Protein AF-A0A314YHV3-F1 (afdb_monomer_lite)

Structure (mmCIF, N/CA/C/O backbone):
data_AF-A0A314YHV3-F1
#
_entry.id   AF-A0A314YHV3-F1
#
loop_
_atom_site.group_PDB
_atom_site.id
_atom_site.type_symbol
_atom_site.label_atom_id
_atom_site.label_alt_id
_atom_site.label_comp_id
_atom_site.label_asym_id
_atom_site.label_entity_id
_atom_site.label_seq_id
_atom_site.pdbx_PDB_ins_code
_atom_site.Cartn_x
_atom_site.Cartn_y
_atom_site.Cartn_z
_atom_site.occupancy
_atom_site.B_iso_or_equiv
_atom_site.auth_seq_id
_atom_site.auth_comp_id
_atom_site.auth_asym_id
_atom_site.auth_atom_id
_atom_site.pdbx_PDB_model_num
ATOM 1 N N . MET A 1 1 ? 42.523 36.710 -54.808 1.00 41.12 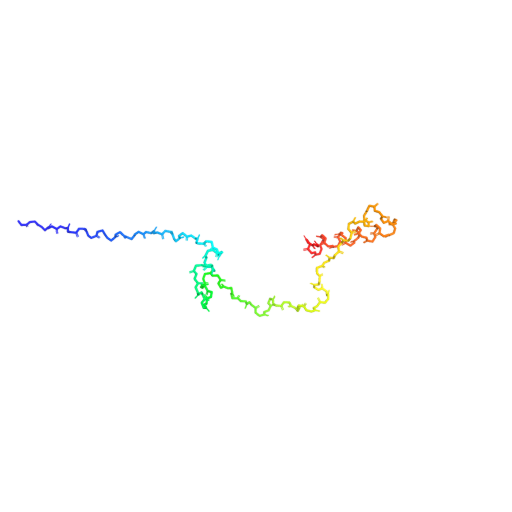1 MET A N 1
ATOM 2 C CA . MET A 1 1 ? 42.348 35.289 -54.453 1.00 41.12 1 MET A CA 1
ATOM 3 C C . MET A 1 1 ? 42.188 35.231 -52.943 1.00 41.12 1 MET A C 1
ATOM 5 O O . MET A 1 1 ? 43.177 35.335 -52.236 1.00 41.12 1 MET A O 1
ATOM 9 N N . ALA A 1 2 ? 40.946 35.258 -52.458 1.00 33.59 2 ALA A N 1
ATOM 10 C CA . ALA A 1 2 ? 40.626 35.199 -51.030 1.00 33.59 2 ALA A CA 1
ATOM 11 C C . ALA A 1 2 ? 40.180 33.767 -50.697 1.00 33.59 2 ALA A C 1
ATOM 13 O O . ALA A 1 2 ? 39.534 33.152 -51.549 1.00 33.59 2 ALA A O 1
ATOM 14 N N . PRO A 1 3 ? 40.528 33.208 -49.527 1.00 38.56 3 PRO A N 1
ATOM 15 C CA . PRO A 1 3 ? 40.142 31.849 -49.201 1.00 38.56 3 PRO A CA 1
ATOM 16 C C . PRO A 1 3 ? 38.661 31.824 -48.814 1.00 38.56 3 PRO A C 1
ATOM 18 O O . PRO A 1 3 ? 38.210 32.569 -47.946 1.00 38.56 3 PRO A O 1
ATOM 21 N N . THR A 1 4 ? 37.900 30.963 -49.479 1.00 39.22 4 THR A N 1
ATOM 22 C CA . THR A 1 4 ? 36.535 30.618 -49.091 1.00 39.22 4 THR A CA 1
ATOM 23 C C . THR A 1 4 ? 36.609 29.749 -47.839 1.00 39.22 4 THR A C 1
ATOM 25 O O . THR A 1 4 ? 37.126 28.635 -47.885 1.00 39.22 4 THR A O 1
ATOM 28 N N . PHE A 1 5 ? 36.124 30.265 -46.711 1.00 40.03 5 PHE A N 1
ATOM 29 C CA . PHE A 1 5 ? 35.974 29.486 -45.486 1.00 40.03 5 PHE A CA 1
ATOM 30 C C . PHE A 1 5 ? 34.660 28.704 -45.586 1.00 40.03 5 PHE A C 1
ATOM 32 O O . PHE A 1 5 ? 33.577 29.250 -45.382 1.00 40.03 5 PHE A O 1
ATOM 39 N N . THR A 1 6 ? 34.744 27.433 -45.977 1.00 39.34 6 THR A N 1
ATOM 40 C CA . THR A 1 6 ? 33.596 26.521 -45.952 1.00 39.34 6 THR A CA 1
ATOM 41 C C . THR A 1 6 ? 33.344 26.114 -44.505 1.00 39.34 6 THR A C 1
ATOM 43 O O . THR A 1 6 ? 34.059 25.280 -43.955 1.00 39.34 6 THR A O 1
ATOM 46 N N . SER A 1 7 ? 32.339 26.727 -43.881 1.00 37.66 7 SER A N 1
ATOM 47 C CA . SER A 1 7 ? 31.816 26.294 -42.585 1.00 37.66 7 SER A CA 1
ATOM 48 C C . SER A 1 7 ? 31.051 24.985 -42.779 1.00 37.66 7 SER A C 1
ATOM 50 O O . SER A 1 7 ? 29.979 24.970 -43.383 1.00 37.66 7 SER A O 1
ATOM 52 N N . MET A 1 8 ? 31.623 23.875 -42.316 1.00 40.72 8 MET A N 1
ATOM 53 C CA . MET A 1 8 ? 30.904 22.612 -42.185 1.00 40.72 8 MET A CA 1
ATOM 54 C C . MET A 1 8 ? 30.060 22.695 -40.913 1.00 40.72 8 MET A C 1
ATOM 56 O O . MET A 1 8 ? 30.539 22.387 -39.824 1.00 40.72 8 MET A O 1
ATOM 60 N N . GLU A 1 9 ? 28.808 23.135 -41.040 1.00 38.72 9 GLU A N 1
ATOM 61 C CA . GLU A 1 9 ? 27.814 22.872 -40.002 1.00 38.72 9 GLU A CA 1
ATOM 62 C C . GLU A 1 9 ? 27.523 21.370 -39.993 1.00 38.72 9 GLU A C 1
ATOM 64 O O . GLU A 1 9 ? 26.713 20.854 -40.765 1.00 38.72 9 GLU A O 1
ATOM 69 N N . ALA A 1 10 ? 28.206 20.649 -39.107 1.00 36.09 10 ALA A N 1
ATOM 70 C CA . ALA A 1 10 ? 27.687 19.393 -38.606 1.00 36.09 10 ALA A CA 1
ATOM 71 C C . ALA A 1 10 ? 26.481 19.746 -37.731 1.00 36.09 10 ALA A C 1
ATOM 73 O O . ALA A 1 10 ? 26.627 20.115 -36.565 1.00 36.09 10 ALA A O 1
ATOM 74 N N . SER A 1 11 ? 25.287 19.669 -38.319 1.00 38.69 11 SER A N 1
ATOM 75 C CA . SER A 1 11 ? 24.043 19.614 -37.562 1.00 38.69 11 SER A CA 1
ATOM 76 C C . SER A 1 11 ? 24.073 18.329 -36.734 1.00 38.69 11 SER A C 1
ATOM 78 O O . SER A 1 11 ? 23.590 17.279 -37.151 1.00 38.69 11 SER A O 1
ATOM 80 N N . ASN A 1 12 ? 24.694 18.395 -35.556 1.00 42.00 12 ASN A N 1
ATOM 81 C CA . ASN A 1 12 ? 24.387 17.479 -34.473 1.00 42.00 12 ASN A CA 1
ATOM 82 C C . ASN A 1 12 ? 22.972 17.841 -34.030 1.00 42.00 12 ASN A C 1
ATOM 84 O O . ASN A 1 12 ? 22.771 18.604 -33.085 1.00 42.00 12 ASN A O 1
ATOM 88 N N . GLY A 1 13 ? 21.990 17.324 -34.770 1.00 39.12 13 GLY A N 1
ATOM 89 C CA . GLY A 1 13 ? 20.626 17.218 -34.298 1.00 39.12 13 GLY A CA 1
ATOM 90 C C . GLY A 1 13 ? 20.684 16.436 -32.999 1.00 39.12 13 GLY A C 1
ATOM 91 O O . GLY A 1 13 ? 20.799 15.215 -32.998 1.00 39.12 13 GLY A O 1
ATOM 92 N N . HIS A 1 14 ? 20.678 17.152 -31.879 1.00 42.31 14 HIS A N 1
ATOM 93 C CA . HIS A 1 14 ? 20.428 16.568 -30.578 1.00 42.31 14 HIS A CA 1
ATOM 94 C C . HIS A 1 14 ? 18.931 16.244 -30.553 1.00 42.31 14 HIS A C 1
ATOM 96 O O . HIS A 1 14 ? 18.132 16.949 -29.939 1.00 42.31 14 HIS A O 1
ATOM 102 N N . GLU A 1 15 ? 18.530 15.225 -31.322 1.00 46.78 15 GLU A N 1
ATOM 103 C CA . GLU A 1 15 ? 17.254 14.564 -31.112 1.00 46.78 15 GLU A CA 1
ATOM 104 C C . GLU A 1 15 ? 17.339 13.970 -29.715 1.00 46.78 15 GLU A C 1
ATOM 106 O O . GLU A 1 15 ? 17.968 12.938 -29.489 1.00 46.78 15 GLU A O 1
ATOM 111 N N . VAL A 1 16 ? 16.753 14.682 -28.753 1.00 44.75 16 VAL A N 1
ATOM 112 C CA . VAL A 1 16 ? 16.433 14.121 -27.447 1.00 44.75 16 VAL A CA 1
ATOM 113 C C . VAL A 1 16 ? 15.676 12.828 -27.744 1.00 44.75 16 VAL A C 1
ATOM 115 O O . VAL A 1 16 ? 14.606 12.916 -28.358 1.00 44.75 16 VAL A O 1
ATOM 118 N N . PRO A 1 17 ? 16.211 11.643 -27.389 1.00 56.81 17 PRO A N 1
ATOM 119 C CA . PRO A 1 17 ? 15.549 10.389 -27.694 1.00 56.81 17 PRO A CA 1
ATOM 120 C C . PRO A 1 17 ? 14.135 10.462 -27.139 1.00 56.81 17 PRO A C 1
ATOM 122 O O . PRO A 1 17 ? 13.937 10.613 -25.930 1.00 56.81 17 PRO A O 1
ATOM 125 N N . LYS A 1 18 ? 13.138 10.437 -28.029 1.00 61.28 18 LYS A N 1
ATOM 126 C CA . LYS A 1 18 ? 11.737 10.382 -27.628 1.00 61.28 18 LYS A CA 1
ATOM 127 C C . LYS A 1 18 ? 11.607 9.135 -26.772 1.00 61.28 18 LYS A C 1
ATOM 129 O O . LYS A 1 18 ? 11.736 8.033 -27.298 1.00 61.28 18 LYS A O 1
ATOM 134 N N . VAL A 1 19 ? 11.406 9.314 -25.467 1.00 63.84 19 VAL A N 1
ATOM 135 C CA . VAL A 1 19 ? 11.300 8.199 -24.526 1.00 63.84 19 VAL A CA 1
ATOM 136 C C . VAL A 1 19 ? 10.112 7.356 -24.985 1.00 63.84 19 VAL A C 1
ATOM 138 O O . VAL A 1 19 ? 8.955 7.757 -24.844 1.00 63.84 19 VAL A O 1
ATOM 141 N N . ALA A 1 20 ? 10.395 6.245 -25.665 1.00 71.56 20 ALA A N 1
ATOM 142 C CA . ALA A 1 20 ? 9.364 5.339 -26.132 1.00 71.56 20 ALA A CA 1
ATOM 143 C C . ALA A 1 20 ? 8.695 4.741 -24.893 1.00 71.56 20 ALA A C 1
ATOM 145 O O . ALA A 1 20 ? 9.365 4.404 -23.917 1.00 71.56 20 ALA A O 1
ATOM 146 N N . SER A 1 21 ? 7.369 4.616 -24.905 1.00 86.25 21 SER A N 1
ATOM 147 C CA . SER A 1 21 ? 6.680 3.911 -23.825 1.00 86.25 21 SER A CA 1
ATOM 148 C C . SER A 1 21 ? 7.227 2.482 -23.734 1.00 86.25 21 SER A C 1
ATOM 150 O O . SER A 1 21 ? 7.396 1.830 -24.767 1.00 86.25 21 SER A O 1
ATOM 152 N N . ILE A 1 22 ? 7.448 1.966 -22.520 1.00 87.94 22 ILE A N 1
ATOM 153 C CA . ILE A 1 22 ? 7.867 0.567 -22.311 1.00 87.94 22 ILE A CA 1
ATOM 154 C C . ILE A 1 22 ? 6.923 -0.393 -23.034 1.00 87.94 22 ILE A C 1
ATOM 156 O O . ILE A 1 22 ? 7.369 -1.335 -23.679 1.00 87.94 22 ILE A O 1
ATOM 160 N N . LYS A 1 23 ? 5.618 -0.102 -23.006 1.00 88.38 23 LYS A N 1
ATOM 161 C CA . LYS A 1 23 ? 4.622 -0.880 -23.739 1.00 88.38 23 LYS A CA 1
ATOM 162 C C . LYS A 1 23 ? 4.916 -0.894 -25.241 1.00 88.38 23 LYS A C 1
ATOM 164 O O . LYS A 1 23 ? 5.008 -1.957 -25.833 1.00 88.38 23 LYS A O 1
ATOM 169 N N . THR A 1 24 ? 5.143 0.273 -25.848 1.00 86.50 24 THR A N 1
ATOM 170 C CA . THR A 1 24 ? 5.472 0.348 -27.282 1.00 86.50 24 THR A CA 1
ATOM 171 C C . THR A 1 24 ? 6.796 -0.326 -27.614 1.00 86.50 24 THR A C 1
ATOM 173 O O . THR A 1 24 ? 6.917 -0.910 -28.682 1.00 86.50 24 THR A O 1
ATOM 176 N N . LEU A 1 25 ? 7.778 -0.279 -26.713 1.00 83.81 25 LEU A N 1
ATOM 177 C CA . LEU A 1 25 ? 9.060 -0.953 -26.882 1.00 83.81 25 LEU A CA 1
ATOM 178 C C . LEU A 1 25 ? 8.863 -2.476 -26.949 1.00 83.81 25 LEU A C 1
ATOM 180 O O . LEU A 1 25 ? 9.353 -3.104 -27.880 1.00 83.81 25 LEU A O 1
ATOM 184 N N . VAL A 1 26 ? 8.084 -3.040 -26.024 1.00 86.12 26 VAL A N 1
ATOM 185 C CA . VAL A 1 26 ? 7.750 -4.474 -25.993 1.00 86.12 26 VAL A CA 1
ATOM 186 C C . VAL A 1 26 ? 6.905 -4.887 -27.201 1.00 86.12 26 VAL A C 1
ATOM 188 O O . VAL A 1 26 ? 7.151 -5.936 -27.786 1.00 86.12 26 VAL A O 1
ATOM 191 N N . ASP A 1 27 ? 5.939 -4.056 -27.595 1.00 85.38 27 ASP A N 1
ATOM 192 C CA . ASP A 1 27 ? 5.010 -4.372 -28.685 1.00 85.38 27 ASP A CA 1
ATOM 193 C C . ASP A 1 27 ? 5.646 -4.217 -30.083 1.00 85.38 27 ASP A C 1
ATOM 195 O O . ASP A 1 27 ? 5.218 -4.873 -31.031 1.00 85.38 27 ASP A O 1
ATOM 199 N N . SER A 1 28 ? 6.637 -3.328 -30.242 1.00 76.19 28 SER A N 1
ATOM 200 C CA . SER A 1 28 ? 7.247 -3.011 -31.549 1.00 76.19 28 SER A CA 1
ATOM 201 C C . SER A 1 28 ? 8.490 -3.827 -31.876 1.00 76.19 28 SER A C 1
ATOM 203 O O . SER A 1 28 ? 8.832 -3.968 -33.051 1.00 76.19 28 SER A O 1
ATOM 205 N N . ALA A 1 29 ? 9.177 -4.347 -30.862 1.00 71.12 29 ALA A N 1
ATOM 206 C CA . ALA A 1 29 ? 10.435 -5.038 -31.047 1.00 71.12 29 ALA A CA 1
ATOM 207 C C . ALA A 1 29 ? 10.313 -6.508 -30.646 1.00 71.12 29 ALA A C 1
ATOM 209 O O . ALA A 1 29 ? 9.891 -6.844 -29.542 1.00 71.12 29 ALA A O 1
ATOM 210 N N . SER A 1 30 ? 10.802 -7.396 -31.513 1.00 75.44 30 SER A N 1
ATOM 211 C CA . SER A 1 30 ? 11.230 -8.745 -31.136 1.00 75.44 30 SER A CA 1
ATOM 212 C C . SER A 1 30 ? 12.489 -8.642 -30.258 1.00 75.44 30 SER A C 1
ATOM 214 O O . SER A 1 30 ? 13.596 -8.975 -30.680 1.00 75.44 30 SER A O 1
ATOM 216 N N . LEU A 1 31 ? 12.334 -8.089 -29.050 1.00 76.56 31 LEU A N 1
ATOM 217 C CA . LEU A 1 31 ? 13.404 -7.901 -28.076 1.00 76.56 31 LEU A CA 1
ATOM 218 C C . LEU A 1 31 ? 13.913 -9.261 -27.612 1.00 76.56 31 LEU A C 1
ATOM 220 O O . LEU A 1 31 ? 13.222 -9.996 -26.912 1.00 76.56 31 LEU A O 1
ATOM 224 N N . THR A 1 32 ? 15.152 -9.573 -27.971 1.00 85.94 32 THR A N 1
ATOM 225 C CA . THR A 1 32 ? 15.877 -10.715 -27.404 1.00 85.94 32 THR A CA 1
ATOM 226 C C . THR A 1 32 ? 16.570 -10.354 -26.090 1.00 85.94 32 THR A C 1
ATOM 228 O O . THR A 1 32 ? 16.877 -11.245 -25.304 1.00 85.94 32 THR A O 1
ATOM 231 N N . PHE A 1 33 ? 16.807 -9.059 -25.838 1.00 84.88 33 PHE A N 1
ATOM 232 C CA . PHE A 1 33 ? 17.461 -8.536 -24.636 1.00 84.88 33 PHE A CA 1
ATOM 233 C C . PHE A 1 33 ? 16.830 -7.214 -24.192 1.00 84.88 33 PHE A C 1
ATOM 235 O O . PHE A 1 33 ? 16.394 -6.424 -25.025 1.00 84.88 33 PHE A O 1
ATOM 242 N N . VAL A 1 34 ? 16.813 -6.962 -22.882 1.00 86.50 34 VAL A N 1
ATOM 243 C CA . VAL A 1 34 ? 16.380 -5.681 -22.302 1.00 86.50 34 VAL A CA 1
ATOM 244 C C . VAL A 1 34 ? 17.467 -4.617 -22.543 1.00 86.50 34 VAL A C 1
ATOM 246 O O . VAL A 1 34 ? 18.639 -4.923 -22.313 1.00 86.50 34 VAL A O 1
ATOM 249 N N . PRO A 1 35 ? 17.126 -3.386 -22.979 1.00 85.81 35 PRO A N 1
ATOM 250 C CA . PRO A 1 35 ? 18.103 -2.307 -23.133 1.00 85.81 35 PRO A CA 1
ATOM 251 C C . PRO A 1 35 ? 18.832 -1.983 -21.826 1.00 85.81 35 PRO A C 1
ATOM 253 O O . PRO A 1 35 ? 18.237 -2.028 -20.746 1.00 85.81 35 PRO A O 1
ATOM 256 N N . SER A 1 36 ? 20.112 -1.624 -21.924 1.00 87.19 36 SER A N 1
ATOM 257 C CA . SER A 1 36 ? 20.980 -1.353 -20.769 1.00 87.19 36 SER A CA 1
ATOM 258 C C . SER A 1 36 ? 20.462 -0.237 -19.857 1.00 87.19 36 SER A C 1
ATOM 260 O O . SER A 1 36 ? 20.690 -0.268 -18.653 1.00 87.19 36 SER A O 1
ATOM 262 N N . GLU A 1 37 ? 19.707 0.708 -20.404 1.00 86.06 37 GLU A N 1
ATOM 263 C CA . GLU A 1 37 ? 19.103 1.842 -19.706 1.00 86.06 37 GLU A CA 1
ATOM 264 C C . GLU A 1 37 ? 18.065 1.406 -18.661 1.00 86.06 37 GLU A C 1
ATOM 266 O O . GLU A 1 37 ? 17.784 2.154 -17.728 1.00 86.06 37 GLU A O 1
ATOM 271 N N . TYR A 1 38 ? 17.519 0.192 -18.793 1.00 87.44 38 TYR A N 1
ATOM 272 C CA . TYR A 1 38 ? 16.577 -0.407 -17.843 1.00 87.44 38 TYR A CA 1
ATOM 273 C C . TYR A 1 38 ? 17.208 -1.508 -16.984 1.00 87.44 38 TYR A C 1
ATOM 275 O O . TYR A 1 38 ? 16.502 -2.194 -16.243 1.00 87.44 38 TYR A O 1
ATOM 283 N N . THR A 1 39 ? 18.522 -1.719 -17.087 1.00 88.56 39 THR A N 1
ATOM 284 C CA . THR A 1 39 ? 19.204 -2.730 -16.276 1.00 88.56 39 THR A CA 1
ATOM 285 C C . THR A 1 39 ? 19.530 -2.183 -14.892 1.00 88.56 39 THR A C 1
ATOM 287 O O . THR A 1 39 ? 20.005 -1.061 -14.737 1.00 88.56 39 THR A O 1
ATOM 290 N N . TYR A 1 40 ? 19.266 -2.997 -13.871 1.00 87.25 40 TYR A N 1
ATOM 291 C CA . TYR A 1 40 ? 19.603 -2.701 -12.485 1.00 87.25 40 TYR A CA 1
ATOM 292 C C . TYR A 1 40 ? 20.617 -3.730 -11.984 1.00 87.25 40 TYR A C 1
ATOM 294 O O . TYR A 1 40 ? 20.383 -4.939 -12.068 1.00 87.25 40 TYR A O 1
ATOM 302 N N . THR A 1 41 ? 21.743 -3.253 -11.454 1.00 84.88 41 THR A N 1
ATOM 303 C CA . THR A 1 41 ? 22.756 -4.117 -10.843 1.00 84.88 41 THR A CA 1
ATOM 304 C C . THR A 1 41 ? 22.333 -4.440 -9.422 1.00 84.88 41 THR A C 1
ATOM 306 O O . THR A 1 41 ? 22.408 -3.601 -8.529 1.00 84.88 41 THR A O 1
ATOM 309 N N . LYS A 1 42 ? 21.897 -5.679 -9.218 1.00 81.44 42 LYS A N 1
ATOM 310 C CA . LYS A 1 42 ? 21.452 -6.163 -7.918 1.00 81.44 42 LYS A CA 1
ATOM 311 C C . LYS A 1 42 ? 22.629 -6.378 -6.973 1.00 81.44 42 LYS A C 1
ATOM 313 O O . LYS A 1 42 ? 23.554 -7.124 -7.298 1.00 81.44 42 LYS A O 1
ATOM 318 N N . ASN A 1 43 ? 22.568 -5.781 -5.788 1.00 83.12 43 ASN A N 1
ATOM 319 C CA . ASN A 1 43 ? 23.497 -6.102 -4.716 1.00 83.12 43 ASN A CA 1
ATOM 320 C C . ASN A 1 43 ? 23.094 -7.454 -4.091 1.00 83.12 43 ASN A C 1
ATOM 322 O O . ASN A 1 43 ? 21.940 -7.611 -3.686 1.00 83.12 43 ASN A O 1
ATOM 326 N N . PRO A 1 44 ? 23.998 -8.445 -3.988 1.00 74.56 44 PRO A N 1
ATOM 327 C CA . PRO A 1 44 ? 23.662 -9.745 -3.406 1.00 74.56 44 PRO A CA 1
ATOM 328 C C . PRO A 1 44 ? 23.251 -9.659 -1.928 1.00 74.56 44 PRO A C 1
ATOM 330 O O . PRO A 1 44 ? 22.524 -10.529 -1.460 1.00 74.56 44 PRO A O 1
ATOM 333 N N . ASN A 1 45 ? 23.652 -8.603 -1.214 1.00 77.50 45 ASN A N 1
ATOM 334 C CA . ASN A 1 45 ? 23.295 -8.394 0.192 1.00 77.50 45 ASN A CA 1
ATOM 335 C C . ASN A 1 45 ? 21.907 -7.756 0.388 1.00 77.50 45 ASN A C 1
ATOM 337 O O . ASN A 1 45 ? 21.438 -7.667 1.516 1.00 77.50 45 ASN A O 1
ATOM 341 N N . GLU A 1 46 ? 21.255 -7.296 -0.684 1.00 75.56 46 GLU A N 1
ATOM 342 C CA . GLU A 1 46 ? 19.915 -6.685 -0.630 1.00 75.56 46 GLU A CA 1
ATOM 343 C C . GLU A 1 46 ? 18.794 -7.712 -0.844 1.00 75.56 46 GLU A C 1
ATOM 345 O O . GLU A 1 46 ? 17.612 -7.377 -0.783 1.00 75.56 46 GLU A O 1
ATOM 350 N N . GLN A 1 47 ? 19.141 -8.974 -1.111 1.00 73.06 47 GLN A N 1
ATOM 351 C CA . GLN A 1 47 ? 18.146 -10.012 -1.326 1.00 73.06 47 GLN A CA 1
ATOM 352 C C . GLN A 1 47 ? 17.650 -10.571 0.012 1.00 73.06 47 GLN A C 1
ATOM 354 O O . GLN A 1 47 ? 18.294 -11.433 0.603 1.00 73.06 47 GLN A O 1
ATOM 359 N N . GLY A 1 48 ? 16.478 -10.112 0.454 1.00 72.31 48 GLY A N 1
ATOM 360 C CA . GLY A 1 48 ? 15.736 -10.760 1.539 1.00 72.31 48 GLY A CA 1
ATOM 361 C C . GLY A 1 48 ? 15.273 -12.172 1.153 1.00 72.31 48 GLY A C 1
ATOM 362 O O . GLY A 1 48 ? 15.090 -12.471 -0.036 1.00 72.31 48 GLY A O 1
ATOM 363 N N . ASP A 1 49 ? 15.088 -13.041 2.148 1.00 78.75 49 ASP A N 1
ATOM 364 C CA . ASP A 1 49 ? 14.491 -14.362 1.944 1.00 78.75 49 ASP A CA 1
ATOM 365 C C . ASP A 1 49 ? 12.997 -14.209 1.635 1.00 78.75 49 ASP A C 1
ATOM 367 O O . ASP A 1 49 ? 12.217 -13.712 2.443 1.00 78.75 49 ASP A O 1
ATOM 371 N N . ALA A 1 50 ? 12.599 -14.638 0.437 1.00 74.25 50 ALA A N 1
ATOM 372 C CA . ALA A 1 50 ? 11.217 -14.560 -0.023 1.00 74.25 50 ALA A CA 1
ATOM 373 C C . ALA A 1 50 ? 10.269 -15.513 0.726 1.00 74.25 50 ALA A C 1
ATOM 375 O O . ALA A 1 50 ? 9.055 -15.378 0.595 1.00 74.25 50 ALA A O 1
ATOM 376 N N . ASN A 1 51 ? 10.805 -16.485 1.467 1.00 78.94 51 ASN A N 1
ATOM 377 C CA . ASN A 1 51 ? 10.021 -17.433 2.255 1.00 78.94 51 ASN A CA 1
ATOM 378 C C . ASN A 1 51 ? 10.006 -17.095 3.744 1.00 78.94 51 ASN A C 1
ATOM 380 O O . ASN A 1 51 ? 9.414 -17.857 4.508 1.00 78.94 51 ASN A O 1
ATOM 384 N N . ASP A 1 52 ? 10.640 -15.996 4.158 1.00 79.81 52 ASP A N 1
ATOM 385 C CA . ASP A 1 52 ? 10.612 -15.577 5.550 1.00 79.81 52 ASP A CA 1
ATOM 386 C C . ASP A 1 52 ? 9.188 -15.122 5.922 1.00 79.81 52 ASP A C 1
ATOM 388 O O . ASP A 1 52 ? 8.692 -14.118 5.391 1.00 79.81 52 ASP A O 1
ATOM 392 N N . PRO A 1 53 ? 8.494 -15.838 6.826 1.00 74.38 53 PRO A N 1
ATOM 393 C CA . PRO A 1 53 ? 7.161 -15.452 7.266 1.00 74.38 53 PRO A CA 1
ATOM 394 C C . PRO A 1 53 ? 7.149 -14.080 7.951 1.00 74.38 53 PRO A C 1
ATOM 396 O O . PRO A 1 53 ? 6.123 -13.401 7.920 1.00 74.38 53 PRO A O 1
ATOM 399 N N . GLU A 1 54 ? 8.271 -13.654 8.538 1.00 76.19 54 GLU A N 1
ATOM 400 C CA . GLU A 1 54 ? 8.424 -12.340 9.171 1.00 76.19 54 GLU A CA 1
ATOM 401 C C . GLU A 1 54 ? 8.479 -11.201 8.138 1.00 76.19 54 GLU A C 1
ATOM 403 O O . GLU A 1 54 ? 8.227 -10.045 8.476 1.00 76.19 54 GLU A O 1
ATOM 408 N N . HIS A 1 55 ? 8.717 -11.525 6.862 1.00 79.12 55 HIS A N 1
ATOM 409 C CA . HIS A 1 55 ? 8.696 -10.592 5.735 1.00 79.12 55 HIS A CA 1
ATOM 410 C C . HIS A 1 55 ? 7.397 -10.647 4.911 1.00 79.12 55 HIS A C 1
ATOM 412 O O . HIS A 1 55 ? 7.335 -10.113 3.800 1.00 79.12 55 HIS A O 1
ATOM 418 N N . SER A 1 56 ? 6.325 -11.232 5.453 1.00 86.62 56 SER A N 1
ATOM 419 C CA . SER A 1 56 ? 5.002 -11.169 4.825 1.00 86.62 56 SER A CA 1
ATOM 420 C C . SER A 1 56 ? 4.300 -9.839 5.101 1.00 86.62 56 SER A C 1
ATOM 422 O O . SER A 1 56 ? 4.214 -9.391 6.243 1.00 86.62 56 SER A O 1
ATOM 424 N N . ILE A 1 57 ? 3.738 -9.244 4.045 1.00 91.38 57 ILE A N 1
ATOM 425 C CA . ILE A 1 57 ? 2.964 -8.000 4.133 1.00 91.38 57 ILE A CA 1
ATOM 426 C C . ILE A 1 57 ? 1.763 -8.221 5.072 1.00 91.38 57 ILE A C 1
ATOM 428 O O . ILE A 1 57 ? 1.020 -9.191 4.872 1.00 91.38 57 ILE A O 1
ATOM 432 N N . PRO A 1 58 ? 1.545 -7.356 6.081 1.00 93.69 58 PRO A N 1
ATOM 433 C CA . PRO A 1 58 ? 0.408 -7.485 6.984 1.00 93.69 58 PRO A CA 1
ATOM 434 C C . PRO A 1 58 ? -0.920 -7.428 6.224 1.00 93.69 58 PRO A C 1
ATOM 436 O O . PRO A 1 58 ? -1.067 -6.635 5.308 1.00 93.69 58 PRO A O 1
ATOM 439 N N . ILE A 1 59 ? -1.911 -8.221 6.639 1.00 95.06 59 ILE A N 1
ATOM 440 C CA . ILE A 1 59 ? -3.267 -8.184 6.070 1.00 95.06 59 ILE A CA 1
ATOM 441 C C . ILE A 1 59 ? -4.231 -7.691 7.143 1.00 95.06 59 ILE A C 1
ATOM 443 O O . ILE A 1 59 ? -4.314 -8.275 8.227 1.00 95.06 59 ILE A O 1
ATOM 447 N N . ILE A 1 60 ? -4.992 -6.640 6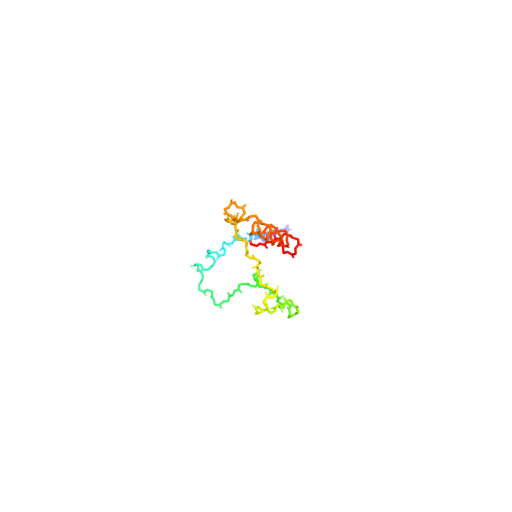.836 1.00 96.50 60 ILE A N 1
ATOM 448 C CA . ILE A 1 60 ? -5.950 -6.036 7.766 1.00 96.50 60 ILE A CA 1
ATOM 449 C C . ILE A 1 60 ? -7.377 -6.226 7.245 1.00 96.50 60 ILE A C 1
ATOM 451 O O . ILE A 1 60 ? -7.758 -5.677 6.214 1.00 96.50 60 ILE A O 1
ATOM 455 N N . ASP A 1 61 ? -8.203 -6.962 7.990 1.00 96.31 61 ASP A N 1
ATOM 456 C CA . ASP A 1 61 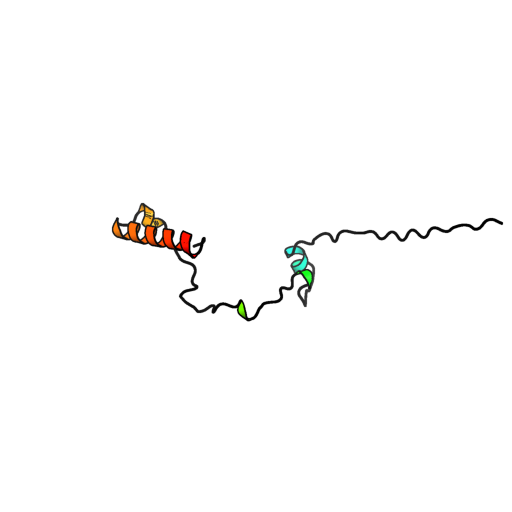? -9.629 -7.096 7.679 1.00 96.31 61 ASP A CA 1
ATOM 457 C C . ASP A 1 61 ? -10.418 -5.882 8.194 1.00 96.31 61 ASP A C 1
ATOM 459 O O . ASP A 1 61 ? -10.763 -5.771 9.376 1.00 96.31 61 ASP A O 1
ATOM 463 N N . PHE A 1 62 ? -10.726 -4.959 7.285 1.00 96.06 62 PHE A N 1
ATOM 464 C CA . PHE A 1 62 ? -11.439 -3.723 7.603 1.00 96.06 62 PHE A CA 1
ATOM 465 C C . PHE A 1 62 ? -12.898 -3.963 8.005 1.00 96.06 62 PHE A C 1
ATOM 467 O O . PHE A 1 62 ? -13.477 -3.133 8.710 1.00 96.06 62 PHE A O 1
ATOM 474 N N . ALA A 1 63 ? -13.504 -5.092 7.624 1.00 97.31 63 ALA A N 1
ATOM 475 C CA . ALA A 1 63 ? -14.867 -5.398 8.041 1.00 97.31 63 ALA A CA 1
ATOM 476 C C . ALA A 1 63 ? -14.947 -5.533 9.568 1.00 97.31 63 ALA A C 1
ATOM 478 O O . ALA A 1 63 ? -15.916 -5.077 10.182 1.00 97.31 63 ALA A O 1
ATOM 479 N N . LEU A 1 64 ? -13.900 -6.059 10.209 1.00 97.00 64 LEU A N 1
ATOM 480 C CA . LEU A 1 64 ? -13.838 -6.213 11.664 1.00 97.00 64 LEU A CA 1
ATOM 481 C C . LEU A 1 64 ? -13.709 -4.883 12.418 1.00 97.00 64 LEU A C 1
ATOM 483 O O . LEU A 1 64 ? -14.026 -4.828 13.608 1.00 97.00 64 LEU A O 1
ATOM 487 N N . LEU A 1 65 ? -13.318 -3.796 11.745 1.00 95.62 65 LEU A N 1
ATOM 488 C CA . LEU A 1 65 ? -13.316 -2.458 12.343 1.00 95.62 65 LEU A CA 1
ATOM 489 C C . LEU A 1 65 ? -14.735 -1.934 12.594 1.00 95.62 65 LEU A C 1
ATOM 491 O O . LEU A 1 65 ? -14.940 -1.150 13.519 1.00 95.62 65 LEU A O 1
ATOM 495 N N . THR 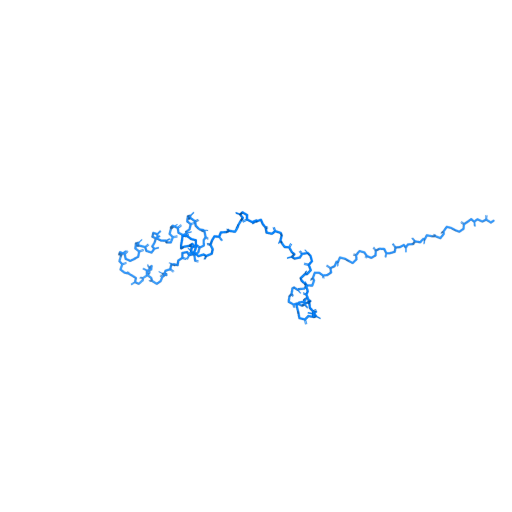A 1 66 ? -15.711 -2.367 11.794 1.00 94.69 66 THR A N 1
ATOM 496 C CA . THR A 1 66 ? -17.090 -1.853 11.842 1.00 94.69 66 THR A CA 1
ATOM 497 C C . THR A 1 66 ? -18.095 -2.888 12.341 1.00 94.69 66 THR A C 1
ATOM 499 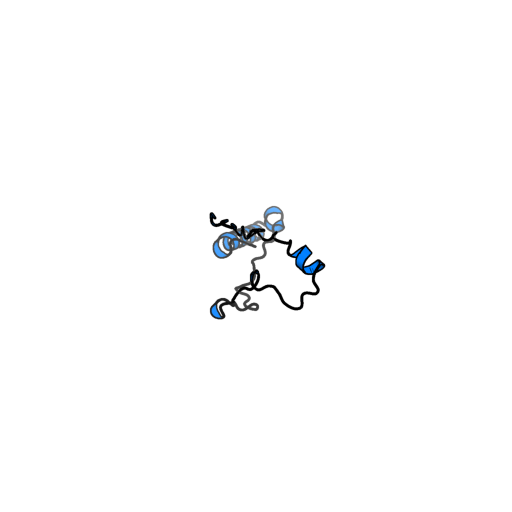O O . THR A 1 66 ? -18.983 -2.550 13.119 1.00 94.69 66 THR A O 1
ATOM 502 N N . SER A 1 67 ? -17.934 -4.148 11.938 1.00 95.06 67 SER A N 1
ATOM 503 C CA . SER A 1 67 ? -18.883 -5.241 12.192 1.00 95.06 67 SER A CA 1
ATOM 504 C C . SER A 1 67 ? -18.390 -6.286 13.199 1.00 95.06 67 SER A C 1
ATOM 506 O O . SER A 1 67 ? -19.152 -7.166 13.594 1.00 95.06 67 SER A O 1
ATOM 508 N N . GLY A 1 68 ? -17.130 -6.192 13.636 1.00 94.00 68 GLY A N 1
ATOM 509 C CA . GLY A 1 68 ? -16.543 -7.114 14.605 1.00 94.00 68 GLY A CA 1
ATOM 510 C C . GLY A 1 68 ? -16.995 -6.857 16.045 1.00 94.00 68 GLY A C 1
ATOM 511 O O . GLY A 1 68 ? -17.444 -5.762 16.406 1.00 94.00 68 GLY A O 1
ATOM 512 N N . SER A 1 69 ? -16.809 -7.862 16.904 1.00 97.94 69 SER A N 1
ATOM 513 C CA . SER A 1 69 ? -16.943 -7.689 18.352 1.00 97.94 69 SER A CA 1
ATOM 514 C C . SER A 1 69 ? -15.933 -6.655 18.880 1.00 97.94 69 SER A C 1
ATOM 516 O O . SER A 1 69 ? -14.920 -6.390 18.223 1.00 97.94 69 SER A O 1
ATOM 518 N N . PRO A 1 70 ? -16.149 -6.074 20.076 1.00 97.50 70 PRO A N 1
ATOM 519 C CA . PRO A 1 70 ? -15.184 -5.152 20.677 1.00 97.50 70 PRO A CA 1
ATOM 520 C C . PRO A 1 70 ? -13.755 -5.712 20.733 1.00 97.50 70 PRO A C 1
ATOM 522 O O . PRO A 1 70 ? -12.811 -5.002 20.389 1.00 97.50 70 PRO A O 1
ATOM 525 N N . ASP A 1 71 ? -13.604 -6.995 21.068 1.00 97.69 71 ASP A N 1
ATOM 526 C CA . ASP A 1 71 ? -12.299 -7.658 21.147 1.00 97.69 71 ASP A CA 1
ATOM 527 C C . ASP A 1 71 ? -11.661 -7.854 19.769 1.00 97.69 71 ASP A C 1
ATOM 529 O O . ASP A 1 71 ? -10.459 -7.643 19.599 1.00 97.69 71 ASP A O 1
ATOM 533 N N . GLN A 1 72 ? -12.452 -8.245 18.764 1.00 97.56 72 GLN A N 1
ATOM 534 C CA . GLN A 1 72 ? -11.965 -8.375 17.387 1.00 97.56 72 GLN A CA 1
ATOM 535 C C . GLN A 1 72 ? -11.512 -7.020 16.850 1.00 97.56 72 GLN A C 1
ATOM 537 O O . GLN A 1 72 ? -10.403 -6.902 16.333 1.00 97.56 72 GLN A O 1
ATOM 542 N N . ARG A 1 73 ? -12.328 -5.981 17.043 1.00 98.00 73 ARG A N 1
ATOM 543 C CA . ARG A 1 73 ? -12.001 -4.617 16.630 1.00 98.00 73 ARG A CA 1
ATOM 544 C C . ARG A 1 73 ? -10.723 -4.119 17.298 1.00 98.00 73 ARG A C 1
ATOM 546 O O . ARG A 1 73 ? -9.872 -3.563 16.613 1.00 98.00 73 ARG A O 1
ATOM 553 N N . ALA A 1 74 ? -10.551 -4.350 18.600 1.00 97.62 74 ALA A N 1
ATOM 554 C CA . ALA A 1 74 ? -9.331 -3.971 19.313 1.00 97.62 74 ALA A CA 1
ATOM 555 C C . ALA A 1 74 ? -8.082 -4.652 18.725 1.00 97.62 74 ALA A C 1
ATOM 557 O O . ALA A 1 74 ? -7.064 -3.992 18.514 1.00 97.62 74 ALA A O 1
ATOM 558 N N . LYS A 1 75 ? -8.173 -5.948 18.393 1.00 97.38 75 LYS A N 1
ATOM 559 C CA . LYS A 1 75 ? -7.081 -6.688 17.739 1.00 97.38 75 LYS A CA 1
ATOM 560 C C . LYS A 1 75 ? -6.749 -6.125 16.358 1.00 97.38 75 LYS A C 1
ATOM 562 O O . LYS A 1 75 ? -5.575 -5.924 16.064 1.00 97.38 75 LYS A O 1
ATOM 567 N N . VAL A 1 76 ? -7.759 -5.834 15.536 1.00 97.75 76 VAL A N 1
ATOM 568 C CA . VAL A 1 76 ? -7.541 -5.272 14.192 1.00 97.75 76 VAL A CA 1
ATOM 569 C C . VAL A 1 76 ? -6.959 -3.862 14.264 1.00 97.75 76 VAL A C 1
ATOM 571 O O . VAL A 1 76 ? -6.039 -3.561 13.515 1.00 97.75 76 VAL A O 1
ATOM 574 N N . ILE A 1 77 ? -7.407 -3.020 15.200 1.00 97.88 77 ILE A N 1
ATOM 575 C CA . ILE A 1 77 ? -6.819 -1.688 15.421 1.00 97.88 77 ILE A CA 1
ATOM 576 C C . ILE A 1 77 ? -5.341 -1.799 15.811 1.00 97.88 77 ILE A C 1
ATOM 578 O O . ILE A 1 77 ? -4.517 -1.044 15.298 1.00 97.88 77 ILE A O 1
ATOM 582 N N . LEU A 1 78 ? -4.988 -2.739 16.694 1.00 97.62 78 LEU A N 1
ATOM 583 C CA . LEU A 1 78 ? -3.594 -2.954 17.081 1.00 97.62 78 LEU A CA 1
ATOM 584 C C . LEU A 1 78 ? -2.746 -3.446 15.898 1.00 97.62 78 LEU A C 1
ATOM 586 O O . LEU A 1 78 ? -1.633 -2.961 15.709 1.00 97.62 78 LEU A O 1
ATOM 590 N N . GLY A 1 79 ? -3.281 -4.364 15.089 1.00 96.75 79 GLY A N 1
ATOM 591 C CA . GLY A 1 79 ? -2.631 -4.833 13.863 1.00 96.75 79 GLY A CA 1
ATOM 592 C C . GLY A 1 79 ? -2.421 -3.710 12.848 1.00 96.75 79 GLY A C 1
ATOM 593 O O . GLY A 1 79 ? -1.316 -3.543 12.343 1.00 96.75 79 GLY A O 1
ATOM 594 N N . LEU A 1 80 ? -3.446 -2.884 12.621 1.00 97.56 80 LEU A N 1
ATOM 595 C CA . LEU A 1 80 ? -3.379 -1.722 11.737 1.00 97.56 80 LEU A CA 1
ATOM 596 C C . LEU A 1 80 ? -2.318 -0.723 12.207 1.00 97.56 80 LEU A C 1
ATOM 598 O O . LEU A 1 80 ? -1.500 -0.274 11.411 1.00 97.56 80 LEU A O 1
ATOM 602 N N . ARG A 1 81 ? -2.294 -0.408 13.509 1.00 97.69 81 ARG A N 1
ATOM 603 C CA . ARG A 1 81 ? -1.265 0.454 14.099 1.00 97.69 81 ARG A CA 1
ATOM 604 C C . ARG A 1 81 ? 0.134 -0.090 13.816 1.00 97.69 81 ARG A C 1
ATOM 606 O O . ARG A 1 81 ? 0.978 0.660 13.339 1.00 97.69 81 ARG A O 1
ATOM 613 N N . ARG A 1 82 ? 0.364 -1.376 14.098 1.00 96.12 82 ARG A N 1
ATOM 614 C CA . ARG A 1 82 ? 1.666 -2.011 13.881 1.00 96.12 82 ARG A CA 1
ATOM 615 C C . ARG A 1 82 ? 2.071 -1.959 12.410 1.00 96.12 82 ARG A C 1
ATOM 617 O O . ARG A 1 82 ? 3.200 -1.600 12.115 1.00 96.12 82 ARG A O 1
ATOM 624 N N . ALA A 1 83 ? 1.150 -2.254 11.495 1.00 96.31 83 ALA A N 1
ATOM 625 C CA . ALA A 1 83 ? 1.422 -2.171 10.065 1.00 96.31 83 ALA A CA 1
ATOM 626 C C . ALA A 1 83 ? 1.811 -0.744 9.641 1.00 96.31 83 ALA A C 1
ATOM 628 O O . ALA A 1 83 ? 2.780 -0.558 8.913 1.00 96.31 83 ALA A O 1
ATOM 629 N N . CYS A 1 84 ? 1.134 0.285 10.156 1.00 96.94 84 CYS A N 1
ATOM 630 C CA . 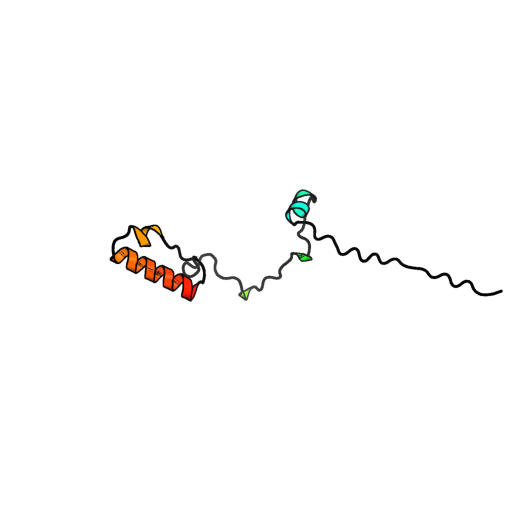CYS A 1 84 ? 1.524 1.672 9.901 1.00 96.94 84 CYS A CA 1
ATOM 631 C C . CYS A 1 84 ? 2.910 2.031 10.469 1.00 96.94 84 CYS A C 1
ATOM 633 O O . CYS A 1 84 ? 3.636 2.786 9.831 1.00 96.94 84 CYS A O 1
ATOM 635 N N . GLU A 1 85 ? 3.261 1.537 11.660 1.00 96.69 85 GLU A N 1
ATOM 636 C CA . GLU A 1 85 ? 4.520 1.864 12.352 1.00 96.69 85 GLU A CA 1
ATOM 637 C C . GLU A 1 85 ? 5.731 1.104 11.785 1.00 96.69 85 GLU A C 1
ATOM 639 O O . GLU A 1 85 ? 6.798 1.691 11.621 1.00 96.69 85 GLU A O 1
ATOM 644 N N . GLU A 1 86 ? 5.575 -0.189 11.501 1.00 94.44 86 GLU A N 1
ATOM 645 C CA . GLU A 1 86 ? 6.675 -1.084 11.121 1.00 94.44 86 GLU A CA 1
ATOM 646 C C . GLU A 1 86 ? 6.827 -1.230 9.600 1.00 94.44 86 GLU A C 1
ATOM 648 O O . GLU A 1 86 ? 7.942 -1.412 9.118 1.00 94.44 86 GLU A O 1
ATOM 653 N N . TRP A 1 87 ? 5.729 -1.132 8.838 1.00 93.69 87 TRP A N 1
ATOM 654 C CA . TRP A 1 87 ? 5.722 -1.391 7.391 1.00 93.69 87 TRP A CA 1
ATOM 655 C C . TRP A 1 87 ? 5.442 -0.143 6.553 1.00 93.69 87 TRP A C 1
ATOM 657 O O . TRP A 1 87 ? 6.080 0.079 5.527 1.00 93.69 87 TRP A O 1
ATOM 667 N N . GLY A 1 88 ? 4.464 0.669 6.959 1.00 94.31 88 GLY A N 1
ATOM 668 C CA . GLY A 1 88 ? 3.951 1.793 6.167 1.00 94.31 88 GLY A CA 1
ATOM 669 C C . GLY A 1 88 ? 2.999 1.384 5.034 1.00 94.31 88 GLY A C 1
ATOM 670 O O . GLY A 1 88 ? 2.492 2.252 4.324 1.00 94.31 88 GLY A O 1
ATOM 671 N N . PHE A 1 89 ? 2.732 0.086 4.874 1.00 93.31 89 PHE A N 1
ATOM 672 C CA . PHE A 1 89 ? 1.756 -0.479 3.944 1.00 93.31 89 PHE A CA 1
ATOM 673 C C . PHE A 1 89 ? 1.229 -1.824 4.466 1.00 93.31 89 PHE A C 1
ATOM 675 O O . PHE A 1 89 ? 1.849 -2.450 5.328 1.00 93.31 89 PHE A O 1
ATOM 682 N N . PHE A 1 90 ? 0.060 -2.221 3.969 1.00 94.19 90 PHE A N 1
ATOM 683 C CA . PHE A 1 90 ? -0.672 -3.452 4.277 1.00 94.19 90 PHE A CA 1
ATOM 684 C C . PHE A 1 90 ? -1.796 -3.646 3.248 1.00 94.19 90 PHE A C 1
ATOM 686 O O . PHE A 1 90 ? -2.078 -2.672 2.507 1.00 94.19 90 PHE A O 1
#

Foldseek 3Di:
DDDDDDDPPPPPVPPVPPPDPPVCVVVVDPDPDDDPVPDDDDDPVPDDDPPPPVPDQQDADVCCCPPNDPVSNVVSVVSVVCNCVPPVGD

InterPro domains:
  IPR027443 Isopenicillin N synthase-like superfamily [G3DSA:2.60.120.330] (16-90)

Sequence (90 aa):
MAPTFTSMEASNGHEVPKVASIKTLVDSASLTFVPSEYTYTKNPNEQGDANDPEHSIPIIDFALLTSGSPDQRAKVILGLRRACEEWGFF

Secondary structure (DSSP, 8-state):
---------------------HHHHHHH---SS--GGG-----GGG---TT-GGGSPP---THHHHTS-HHHHHHHHHHHHHIIIIIS--

Radius of gyration: 28.73 Å; chains: 1; bounding box: 61×53×76 Å

pLDDT: mean 78.82, std 20.28, range [33.59, 98.0]

Organism: NCBI:txid2094558